Protein AF-A0A1X0XXP6-F1 (afdb_monomer)

Structure (mmCIF, N/CA/C/O backbone):
data_AF-A0A1X0XXP6-F1
#
_entry.id   AF-A0A1X0XXP6-F1
#
loop_
_atom_site.group_PDB
_atom_site.id
_atom_site.type_symbol
_atom_site.label_atom_id
_atom_site.label_alt_id
_atom_site.label_comp_id
_atom_site.label_asym_id
_atom_site.label_entity_id
_atom_site.label_seq_id
_atom_site.pdbx_PDB_ins_code
_atom_site.Cartn_x
_atom_site.Cartn_y
_atom_site.Cartn_z
_atom_site.occupancy
_atom_site.B_iso_or_equiv
_atom_site.auth_seq_id
_atom_site.auth_comp_id
_atom_site.auth_asym_id
_atom_site.auth_atom_id
_atom_site.pdbx_PDB_model_num
ATOM 1 N N . MET A 1 1 ? -53.564 49.465 38.708 1.00 36.94 1 MET A N 1
ATOM 2 C CA . MET A 1 1 ? -53.455 49.694 37.245 1.00 36.94 1 MET A CA 1
ATOM 3 C C . MET A 1 1 ? -52.428 48.730 36.669 1.00 36.94 1 MET A C 1
ATOM 5 O O . MET A 1 1 ? -51.493 48.429 37.389 1.00 36.94 1 MET A O 1
ATOM 9 N N . LYS A 1 2 ? -52.609 48.298 35.409 1.00 35.53 2 LYS A N 1
ATOM 10 C CA . LYS A 1 2 ? -51.653 47.560 34.549 1.00 35.53 2 LYS A CA 1
ATOM 11 C C . LYS A 1 2 ? -50.902 46.369 35.181 1.00 35.53 2 LYS A C 1
ATOM 13 O O . LYS A 1 2 ? -49.888 46.534 35.845 1.00 35.53 2 LYS A O 1
ATOM 18 N N . GLN A 1 3 ? -51.353 45.160 34.846 1.00 41.69 3 GLN A N 1
ATOM 19 C CA . GLN A 1 3 ? -50.491 43.972 34.840 1.00 41.69 3 GLN A CA 1
ATOM 20 C C . GLN A 1 3 ? -49.375 44.159 33.793 1.00 41.69 3 GLN A C 1
ATOM 22 O O . GLN A 1 3 ? -49.645 44.707 32.723 1.00 41.69 3 GLN A O 1
ATOM 27 N N . LEU A 1 4 ? -48.163 43.663 34.061 1.00 40.44 4 LEU A N 1
ATOM 28 C CA . LEU A 1 4 ? -47.159 43.377 33.029 1.00 40.44 4 LEU A CA 1
ATOM 29 C C . LEU A 1 4 ? -46.855 41.876 33.044 1.00 40.44 4 LEU A C 1
ATOM 31 O O . LEU A 1 4 ? -45.995 41.398 33.781 1.00 40.44 4 LEU A O 1
ATOM 35 N N . THR A 1 5 ? -47.599 41.130 32.234 1.00 46.41 5 THR A N 1
ATOM 36 C CA . THR A 1 5 ? -47.409 39.688 32.061 1.00 46.41 5 THR A CA 1
ATOM 37 C C . THR A 1 5 ? -46.324 39.458 31.012 1.00 46.41 5 THR A C 1
ATOM 39 O O . THR A 1 5 ? -46.619 39.309 29.827 1.00 46.41 5 THR A O 1
ATOM 42 N N . THR A 1 6 ? -45.056 39.478 31.427 1.00 47.62 6 THR A N 1
ATOM 43 C CA . THR A 1 6 ? -4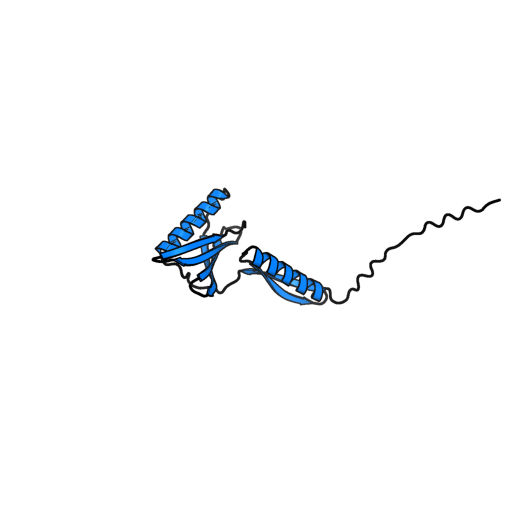3.919 39.220 30.530 1.00 47.62 6 THR A CA 1
ATOM 44 C C . THR A 1 6 ? -43.907 37.750 30.108 1.00 47.62 6 THR A C 1
ATOM 46 O O . THR A 1 6 ? -43.283 36.911 30.757 1.00 47.62 6 THR A O 1
ATOM 49 N N . LEU A 1 7 ? -44.603 37.428 29.013 1.00 41.03 7 LEU A N 1
ATOM 50 C CA . LEU A 1 7 ? -44.503 36.125 28.359 1.00 41.03 7 LEU A CA 1
ATOM 51 C C . LEU A 1 7 ? -43.105 35.986 27.741 1.00 41.03 7 LEU A C 1
ATOM 53 O O . LEU A 1 7 ? -42.860 36.400 26.608 1.00 41.03 7 LEU A O 1
ATOM 57 N N . LEU A 1 8 ? -42.177 35.398 28.495 1.00 43.06 8 LEU A N 1
ATOM 58 C CA . LEU A 1 8 ? -40.905 34.954 27.945 1.00 43.06 8 LEU A CA 1
ATOM 59 C C . LEU A 1 8 ? -41.183 33.724 27.073 1.00 43.06 8 LEU A C 1
ATOM 61 O O . LEU A 1 8 ? -41.303 32.608 27.575 1.00 43.06 8 LEU A O 1
ATOM 65 N N . ALA A 1 9 ? -41.345 33.948 25.768 1.00 41.56 9 ALA A N 1
ATOM 66 C CA . ALA A 1 9 ? -41.597 32.901 24.786 1.00 41.56 9 ALA A CA 1
ATOM 67 C C . ALA A 1 9 ? -40.353 32.010 24.631 1.00 41.56 9 ALA A C 1
ATOM 69 O O . ALA A 1 9 ? -39.521 32.215 23.747 1.00 41.56 9 ALA A O 1
ATOM 70 N N . LEU A 1 10 ? -40.217 31.030 25.525 1.00 39.03 10 LEU A N 1
ATOM 71 C CA . LEU A 1 10 ? -39.160 30.032 25.480 1.00 39.03 10 LEU A CA 1
ATOM 72 C C . LEU A 1 10 ? -39.408 29.105 24.286 1.00 39.03 10 LEU A C 1
ATOM 74 O O . LEU A 1 10 ? -40.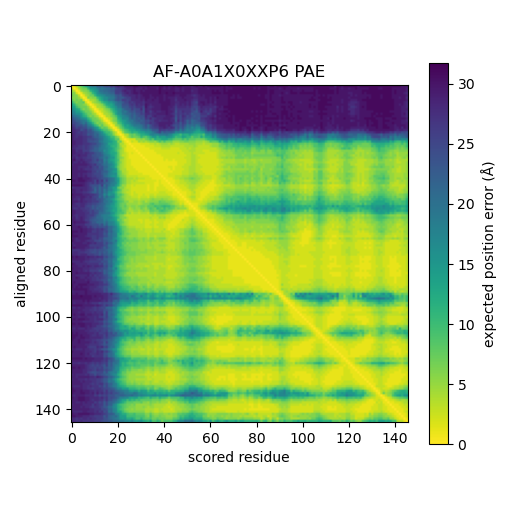100 28.094 24.399 1.00 39.03 10 LEU A O 1
ATOM 78 N N . VAL A 1 11 ? -38.843 29.460 23.131 1.00 41.19 11 VAL A N 1
ATOM 79 C CA . VAL A 1 11 ? -38.811 28.598 21.946 1.00 41.19 11 VAL A C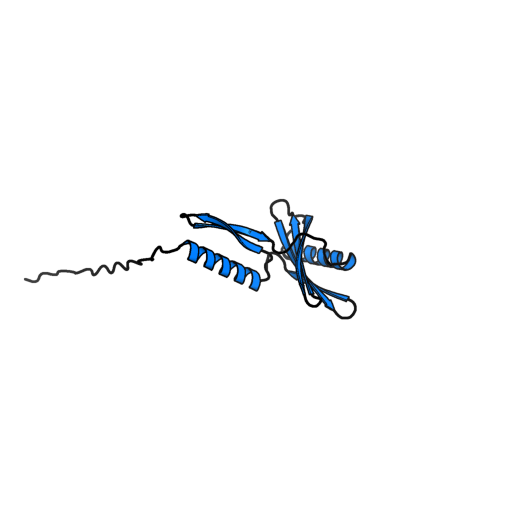A 1
ATOM 80 C C . VAL A 1 11 ? -37.849 27.443 22.224 1.00 41.19 11 VAL A C 1
ATOM 82 O O . VAL A 1 11 ? -36.685 27.450 21.826 1.00 41.19 11 VAL A O 1
ATOM 85 N N . THR A 1 12 ? -38.337 26.435 22.946 1.00 44.69 12 THR A N 1
ATOM 86 C CA . THR A 1 12 ? -37.714 25.115 23.005 1.00 44.69 12 THR A CA 1
ATOM 87 C C . THR A 1 12 ? -37.811 24.483 21.626 1.00 44.69 12 THR A C 1
ATOM 89 O O . THR A 1 12 ? -38.774 23.779 21.322 1.00 44.69 12 THR A O 1
ATOM 92 N N . THR A 1 13 ? -36.806 24.737 20.789 1.00 37.62 13 THR A N 1
ATOM 93 C CA . THR A 1 13 ? -36.592 24.019 19.532 1.00 37.62 13 THR A CA 1
ATOM 94 C C . THR A 1 13 ? -36.201 22.581 19.860 1.00 37.62 13 THR A C 1
ATOM 96 O O . THR A 1 13 ? -35.025 22.215 19.849 1.00 37.62 13 THR A O 1
ATOM 99 N N . THR A 1 14 ? -37.189 21.751 20.191 1.00 43.62 14 THR A N 1
ATOM 100 C CA . THR A 1 14 ? -37.027 20.304 20.268 1.00 43.62 14 THR A CA 1
ATOM 101 C C . THR A 1 14 ? -36.670 19.798 18.879 1.00 43.62 14 THR A C 1
ATOM 103 O O . THR A 1 14 ? -37.536 19.545 18.042 1.00 43.62 14 THR A O 1
ATOM 106 N N . LEU A 1 15 ? -35.368 19.616 18.639 1.00 38.22 15 LEU A N 1
ATOM 107 C CA . LEU A 1 15 ? -34.892 18.708 17.606 1.00 38.22 15 LEU A CA 1
ATOM 108 C C . LEU A 1 15 ? -35.392 17.308 17.975 1.00 38.22 15 LEU A C 1
ATOM 110 O O . LEU A 1 15 ? -34.721 16.544 18.667 1.00 38.22 15 LEU A O 1
ATOM 114 N N . LEU A 1 16 ? -36.592 16.981 17.494 1.00 42.66 16 LEU A N 1
ATOM 115 C CA . LEU A 1 16 ? -37.096 15.621 17.383 1.00 42.66 16 LEU A CA 1
ATOM 116 C C . LEU A 1 16 ? -36.268 14.909 16.310 1.00 42.66 16 LEU A C 1
ATOM 118 O O . LEU A 1 16 ? -36.711 14.664 15.188 1.00 42.66 16 LEU A O 1
ATOM 122 N N . LEU A 1 17 ? -35.019 14.612 16.675 1.00 41.84 17 LEU A N 1
ATOM 123 C CA . LEU A 1 17 ? -34.164 13.659 15.995 1.00 41.84 17 LEU A CA 1
ATOM 124 C C . LEU A 1 17 ? -34.890 12.317 16.042 1.00 41.84 17 LEU A C 1
ATOM 126 O O . LEU A 1 17 ? -34.832 11.602 17.041 1.00 41.84 17 LEU A O 1
ATOM 130 N N . ASN A 1 18 ? -35.616 12.010 14.968 1.00 42.06 18 ASN A N 1
ATOM 131 C CA . ASN A 1 18 ? -36.248 10.715 14.776 1.00 42.06 18 ASN A CA 1
ATOM 132 C C . ASN A 1 18 ? -35.164 9.639 14.883 1.00 42.06 18 ASN A C 1
ATOM 134 O O . ASN A 1 18 ? -34.381 9.453 13.954 1.00 42.06 18 ASN A O 1
ATOM 138 N N . ALA A 1 19 ? -35.126 8.926 16.011 1.00 44.34 19 ALA A N 1
ATOM 139 C CA . ALA A 1 19 ? -34.121 7.910 16.328 1.00 44.34 19 ALA A CA 1
ATOM 140 C C . ALA A 1 19 ? -34.304 6.603 15.521 1.00 44.34 19 ALA A C 1
ATOM 142 O O . ALA A 1 19 ? -33.952 5.514 15.970 1.00 44.34 19 ALA A O 1
ATOM 143 N N . CYS A 1 20 ? -34.869 6.701 14.317 1.00 47.22 20 CYS A N 1
ATOM 144 C CA . CYS A 1 20 ? -35.028 5.593 13.392 1.00 47.22 20 CYS A CA 1
ATOM 145 C C . CYS A 1 20 ? -33.709 5.352 12.647 1.00 47.22 20 CYS A C 1
ATOM 147 O O . CYS A 1 20 ? -33.272 6.177 11.849 1.00 47.22 20 CYS A O 1
ATOM 149 N N . ALA A 1 21 ? -33.110 4.187 12.897 1.00 53.47 21 ALA A N 1
ATOM 150 C CA . ALA A 1 21 ? -31.904 3.677 12.243 1.00 53.47 21 ALA A CA 1
ATOM 151 C C . ALA A 1 21 ? -30.619 4.535 12.399 1.00 53.47 21 ALA A C 1
ATOM 153 O O . ALA A 1 21 ? -30.040 4.959 11.393 1.00 53.47 21 ALA A O 1
ATOM 154 N N . PRO A 1 22 ? -30.053 4.670 13.621 1.00 57.66 22 PRO A N 1
ATOM 155 C CA . PRO A 1 22 ? -28.651 5.093 13.788 1.00 57.66 22 PRO A CA 1
ATOM 156 C C . PRO A 1 22 ? -27.683 4.254 12.928 1.00 57.66 22 PRO A C 1
ATOM 158 O O . PRO A 1 22 ? -26.700 4.771 12.394 1.00 57.66 22 PRO A O 1
ATOM 161 N N . ASN A 1 23 ? -28.013 2.982 12.694 1.00 59.91 23 ASN A N 1
ATOM 162 C CA . ASN A 1 23 ? -27.246 2.074 11.846 1.00 59.91 23 ASN A CA 1
ATOM 163 C C . ASN A 1 23 ? -27.260 2.494 10.364 1.00 59.91 23 ASN A C 1
ATOM 165 O O . ASN A 1 23 ? -26.259 2.312 9.672 1.00 59.91 23 ASN A O 1
ATOM 169 N N . ALA A 1 24 ? -28.336 3.113 9.858 1.00 63.81 24 ALA A N 1
ATOM 170 C CA . ALA A 1 24 ? -28.355 3.659 8.497 1.00 63.81 24 ALA A CA 1
ATOM 171 C C . ALA A 1 24 ? -27.378 4.840 8.369 1.00 63.81 24 ALA A C 1
ATOM 173 O O . ALA A 1 24 ? -26.595 4.895 7.417 1.00 63.81 24 ALA A O 1
ATOM 174 N N . THR A 1 25 ? -27.353 5.722 9.373 1.00 79.50 25 THR A N 1
ATOM 175 C CA . THR A 1 25 ? -26.394 6.832 9.482 1.00 79.50 25 THR A CA 1
ATOM 176 C C . THR A 1 25 ? -24.952 6.325 9.552 1.00 79.50 25 THR A C 1
ATOM 178 O O . THR A 1 25 ? -24.100 6.821 8.818 1.00 79.50 25 THR A O 1
ATOM 181 N N . ALA A 1 26 ? -24.672 5.288 10.347 1.00 78.81 26 ALA A N 1
ATOM 182 C CA . ALA A 1 26 ? -23.341 4.684 10.436 1.00 78.81 26 ALA A CA 1
ATOM 183 C C . ALA A 1 26 ? -22.889 4.041 9.108 1.00 78.81 26 ALA A C 1
ATOM 185 O O . ALA A 1 26 ? -21.776 4.291 8.641 1.00 78.81 26 ALA A O 1
ATOM 186 N N . ASN A 1 27 ? -23.765 3.283 8.435 1.00 82.38 27 ASN A N 1
ATOM 187 C CA . ASN A 1 27 ? -23.474 2.698 7.119 1.00 82.38 27 ASN A CA 1
ATOM 188 C C . ASN A 1 27 ? -23.353 3.770 6.003 1.00 82.38 27 ASN A C 1
ATOM 190 O O . ASN A 1 27 ? -22.726 3.517 4.971 1.00 82.38 27 ASN A O 1
ATOM 194 N N . LEU A 1 28 ? -23.924 4.971 6.166 1.00 85.81 28 LEU A N 1
ATOM 195 C CA . LEU A 1 28 ? -23.692 6.121 5.278 1.00 85.81 28 LEU A CA 1
ATOM 196 C C . LEU A 1 28 ? -22.353 6.815 5.582 1.00 85.81 28 LEU A C 1
ATOM 198 O O . LEU A 1 28 ? -21.577 7.068 4.663 1.00 85.81 28 LEU A O 1
ATOM 202 N N . ALA A 1 29 ? -22.047 7.059 6.858 1.00 86.81 29 ALA A N 1
ATOM 203 C CA . ALA A 1 29 ? -20.782 7.645 7.299 1.00 86.81 29 ALA A CA 1
ATOM 204 C C . ALA A 1 29 ? -19.576 6.792 6.870 1.00 86.81 29 ALA A C 1
ATOM 206 O O . ALA A 1 29 ? -18.618 7.326 6.318 1.00 86.81 29 ALA A O 1
ATOM 207 N N . MET A 1 30 ? -19.661 5.465 7.020 1.00 90.31 30 MET A N 1
ATOM 208 C CA . MET A 1 30 ? -18.635 4.518 6.566 1.00 90.31 30 MET A CA 1
ATOM 209 C C . MET A 1 30 ? -18.403 4.593 5.047 1.00 90.31 30 MET A C 1
ATOM 211 O O . MET A 1 30 ? -17.258 4.616 4.599 1.00 90.31 30 MET A O 1
ATOM 215 N N . ARG A 1 31 ? -19.471 4.695 4.241 1.00 90.50 31 ARG A N 1
ATOM 216 C CA . ARG A 1 31 ? -19.361 4.859 2.779 1.00 90.50 31 ARG A CA 1
ATOM 217 C C . ARG A 1 31 ? -18.745 6.205 2.392 1.00 90.50 31 ARG A C 1
ATOM 219 O O . ARG A 1 31 ? -17.884 6.236 1.519 1.00 90.50 31 ARG A O 1
ATOM 226 N N . ASN A 1 32 ? -19.118 7.290 3.070 1.00 91.69 32 ASN A N 1
ATOM 227 C CA . ASN A 1 32 ? -18.525 8.609 2.842 1.00 91.69 32 ASN A CA 1
ATOM 228 C C . ASN A 1 32 ? -17.039 8.650 3.231 1.00 91.69 32 ASN A C 1
ATOM 230 O O . ASN A 1 32 ? -16.234 9.163 2.460 1.00 91.69 32 ASN A O 1
ATOM 234 N N . ALA A 1 33 ? -16.661 8.058 4.368 1.00 89.75 33 ALA A N 1
ATOM 235 C CA . ALA A 1 33 ? -15.266 7.932 4.787 1.00 89.75 33 ALA A CA 1
ATOM 236 C C . ALA A 1 33 ? -14.444 7.099 3.788 1.00 89.75 33 ALA A C 1
ATOM 238 O O . ALA A 1 33 ? -13.358 7.515 3.396 1.00 89.75 33 ALA A O 1
ATOM 239 N N . ASN A 1 34 ? -14.985 5.971 3.312 1.00 91.69 34 ASN A N 1
ATOM 240 C CA . ASN A 1 34 ? -14.329 5.133 2.304 1.00 91.69 34 ASN A CA 1
ATOM 241 C C . ASN A 1 34 ? -14.187 5.828 0.947 1.00 91.69 34 ASN A C 1
ATOM 243 O O . ASN A 1 34 ? -13.172 5.625 0.286 1.00 91.69 34 ASN A O 1
ATOM 247 N N . ARG A 1 35 ? -15.159 6.660 0.545 1.00 92.56 35 ARG A N 1
ATOM 248 C CA . ARG A 1 35 ? -15.040 7.498 -0.654 1.00 92.56 35 ARG A CA 1
ATOM 249 C C . ARG A 1 35 ? -13.937 8.541 -0.482 1.00 92.56 35 ARG A C 1
ATOM 251 O O . ARG A 1 35 ? -13.035 8.573 -1.299 1.00 92.56 35 ARG A O 1
ATOM 258 N N . ILE A 1 36 ? -13.949 9.319 0.602 1.00 89.94 36 ILE A N 1
ATOM 259 C CA . ILE A 1 36 ? -12.918 10.341 0.869 1.00 89.94 36 ILE A CA 1
ATOM 260 C C . ILE A 1 36 ? -11.517 9.707 0.926 1.00 89.94 36 ILE A C 1
ATOM 262 O O . ILE A 1 36 ? -10.577 10.240 0.345 1.00 89.94 36 ILE A O 1
ATOM 266 N N . ALA A 1 37 ? -11.383 8.536 1.555 1.00 86.88 37 ALA A N 1
ATOM 267 C CA . ALA A 1 37 ? -10.132 7.781 1.578 1.00 86.88 37 ALA A CA 1
ATOM 268 C C . ALA A 1 37 ? -9.709 7.264 0.189 1.00 86.88 37 ALA A C 1
ATOM 270 O O . ALA A 1 37 ? -8.516 7.172 -0.076 1.00 86.88 37 ALA A O 1
ATOM 271 N N . ALA A 1 38 ? -10.650 6.930 -0.700 1.00 85.25 38 ALA A N 1
ATOM 272 C CA . ALA A 1 38 ? -10.349 6.554 -2.081 1.00 85.25 38 ALA A CA 1
ATOM 273 C C . ALA A 1 38 ? -9.965 7.766 -2.948 1.00 85.25 38 ALA A C 1
ATOM 275 O O . ALA A 1 38 ? -8.989 7.683 -3.688 1.00 85.25 38 ALA A O 1
ATOM 276 N N . ASP A 1 39 ? -10.672 8.890 -2.805 1.00 84.44 39 ASP A N 1
ATOM 277 C CA . ASP A 1 39 ? -10.411 10.140 -3.529 1.00 84.44 39 ASP A CA 1
ATOM 278 C C . ASP A 1 39 ? -9.030 10.724 -3.167 1.00 84.44 39 ASP A C 1
ATOM 280 O O . ASP A 1 39 ? -8.336 11.259 -4.027 1.00 84.44 39 ASP A O 1
ATOM 284 N N . ALA A 1 40 ? -8.598 10.557 -1.910 1.00 82.06 40 ALA A N 1
ATOM 285 C CA . ALA A 1 40 ? -7.248 10.883 -1.439 1.00 82.06 40 ALA A CA 1
ATOM 286 C C . ALA A 1 40 ? -6.179 9.823 -1.802 1.00 82.06 40 ALA A C 1
ATOM 288 O O . ALA A 1 40 ? -5.013 9.976 -1.457 1.00 82.06 40 ALA A O 1
ATOM 289 N N . GLY A 1 41 ? -6.547 8.717 -2.461 1.00 77.94 41 GLY A N 1
ATOM 290 C CA . GLY A 1 41 ? -5.618 7.634 -2.811 1.00 77.94 41 GLY A CA 1
ATOM 291 C C . GLY A 1 41 ? -5.129 6.782 -1.629 1.00 77.94 41 GLY A C 1
ATOM 292 O O . GLY A 1 41 ? -4.212 5.980 -1.793 1.00 77.94 41 GLY A O 1
ATOM 293 N N . SER A 1 42 ? -5.734 6.916 -0.447 1.00 84.00 42 SER A N 1
ATOM 294 C CA . SER A 1 42 ? -5.318 6.225 0.775 1.00 84.00 42 SER A CA 1
ATOM 295 C C . SER A 1 42 ? -5.494 4.697 0.668 1.00 84.00 42 SER A C 1
ATOM 297 O O . SER A 1 42 ? -6.536 4.238 0.181 1.00 84.00 42 SER A O 1
ATOM 299 N N . PRO A 1 43 ? -4.557 3.882 1.199 1.00 86.19 43 PRO A N 1
ATOM 300 C CA . PRO A 1 43 ? -4.681 2.419 1.242 1.00 86.19 43 PRO A CA 1
ATOM 301 C C . PRO A 1 43 ? -5.756 1.903 2.212 1.00 86.19 43 PRO A C 1
ATOM 303 O O . PRO A 1 43 ? -6.069 0.713 2.208 1.00 86.19 43 PRO A O 1
ATOM 306 N N . PHE A 1 44 ? -6.300 2.753 3.086 1.00 89.56 44 PHE A N 1
ATOM 307 C CA . PHE A 1 44 ? -7.121 2.296 4.206 1.00 89.56 44 PHE A CA 1
ATOM 308 C C . PHE A 1 44 ? -8.625 2.398 3.939 1.00 89.56 44 PHE A C 1
ATOM 310 O O . PHE A 1 44 ? -9.112 3.413 3.437 1.00 89.56 44 PHE A O 1
ATOM 317 N N . ARG A 1 45 ? -9.388 1.375 4.329 1.00 90.56 45 ARG A N 1
ATOM 318 C CA . ARG A 1 45 ? -10.862 1.393 4.326 1.00 90.56 45 ARG A CA 1
ATOM 319 C C . ARG A 1 45 ? -11.406 1.055 5.707 1.00 90.56 45 ARG A C 1
ATOM 321 O O . ARG A 1 45 ? -10.713 0.495 6.549 1.00 90.56 45 ARG A O 1
ATOM 328 N N . MET A 1 46 ? -12.649 1.445 5.931 1.00 92.69 46 MET A N 1
ATOM 329 C CA . MET A 1 46 ? -13.452 1.125 7.099 1.00 92.69 46 MET A CA 1
ATOM 330 C C . MET A 1 46 ? -14.409 -0.002 6.706 1.00 92.69 46 MET A C 1
ATOM 332 O O . MET A 1 46 ? -15.256 0.178 5.826 1.00 92.69 46 MET A O 1
ATOM 336 N N . GLU A 1 47 ? -14.266 -1.156 7.344 1.00 91.25 47 GLU A N 1
ATOM 337 C CA . GLU A 1 47 ? -15.112 -2.336 7.161 1.00 91.25 47 GLU A CA 1
ATOM 338 C C . GLU A 1 47 ? -16.000 -2.553 8.386 1.00 91.25 47 GLU A C 1
ATOM 340 O O . GLU A 1 47 ? -15.564 -2.361 9.523 1.00 91.25 47 GLU A O 1
ATOM 345 N N . LYS A 1 48 ? -17.241 -2.995 8.168 1.00 90.50 48 LYS A N 1
ATOM 346 C CA . LYS A 1 48 ? -18.155 -3.372 9.250 1.00 90.50 48 LYS A CA 1
ATOM 347 C C . LYS A 1 48 ? -17.804 -4.765 9.772 1.00 90.50 48 LYS A C 1
ATOM 349 O O . LYS A 1 48 ? -17.895 -5.734 9.028 1.00 90.50 48 LYS A O 1
ATOM 354 N N . VAL A 1 49 ? -17.465 -4.857 11.057 1.00 91.50 49 VAL A N 1
ATOM 355 C CA . VAL A 1 49 ? -17.173 -6.124 11.749 1.00 91.50 49 VAL A CA 1
ATOM 356 C C . VAL A 1 49 ? -18.410 -6.665 12.464 1.00 91.50 49 VAL A C 1
ATOM 358 O O . VAL A 1 49 ? -18.637 -7.870 12.461 1.00 91.50 49 VAL A O 1
ATOM 361 N N . ALA A 1 50 ? -19.215 -5.787 13.067 1.00 88.00 50 ALA A N 1
ATOM 362 C CA . ALA A 1 50 ? -20.453 -6.161 13.747 1.00 88.00 50 ALA A CA 1
ATOM 363 C C . ALA A 1 50 ? -21.477 -5.016 13.727 1.00 88.00 50 ALA A C 1
ATOM 365 O O . ALA A 1 50 ? -21.134 -3.855 13.501 1.00 88.00 50 ALA A O 1
ATOM 366 N N . GLU A 1 51 ? -22.735 -5.353 13.989 1.00 88.25 51 GLU A N 1
ATOM 367 C CA . GLU A 1 51 ? -23.849 -4.418 14.142 1.00 88.25 51 GLU A CA 1
ATOM 368 C C . GLU A 1 51 ? -24.781 -4.941 15.241 1.00 88.25 51 GLU A C 1
ATOM 370 O O . GLU A 1 51 ? -25.044 -6.142 15.298 1.00 88.25 51 GLU A O 1
ATOM 375 N N . ASN A 1 52 ? -25.242 -4.060 16.126 1.00 84.06 52 ASN A N 1
ATOM 376 C CA . ASN A 1 52 ? -26.209 -4.358 17.182 1.00 84.06 52 ASN A CA 1
ATOM 377 C C . ASN A 1 52 ? -27.076 -3.114 17.473 1.00 84.06 52 ASN A C 1
ATOM 379 O O . ASN A 1 52 ? -26.947 -2.085 16.807 1.00 84.06 52 ASN A O 1
ATOM 383 N N . ASP A 1 53 ? -27.936 -3.184 18.491 1.00 79.06 53 ASP A N 1
ATOM 384 C CA . ASP A 1 53 ? -28.827 -2.076 18.882 1.00 79.06 53 ASP A CA 1
ATOM 385 C C . ASP A 1 53 ? -28.082 -0.839 19.430 1.00 79.06 53 ASP A C 1
ATOM 387 O O . ASP A 1 53 ? -28.667 0.231 19.584 1.00 79.06 53 ASP A O 1
ATOM 391 N N . GLN A 1 54 ? -26.784 -0.974 19.725 1.00 77.81 54 GLN A N 1
ATOM 392 C CA . GLN A 1 54 ? -25.906 0.100 20.202 1.00 77.81 54 GLN A CA 1
ATOM 393 C C . GLN A 1 54 ? -25.142 0.777 19.047 1.00 77.81 54 GLN A C 1
ATOM 395 O O . GLN A 1 54 ? -24.522 1.821 19.258 1.00 77.81 54 GLN A O 1
ATOM 400 N N . GLY A 1 55 ? -25.185 0.213 17.833 1.00 81.62 55 GLY A N 1
ATOM 401 C CA . GLY A 1 55 ? -24.605 0.788 16.622 1.00 81.62 55 GLY A CA 1
ATOM 402 C C . GLY A 1 55 ? -23.784 -0.199 15.787 1.00 81.62 55 GLY A C 1
ATOM 403 O O . GLY A 1 55 ? -24.046 -1.400 15.736 1.00 81.62 55 GLY A O 1
ATOM 404 N N . VAL A 1 56 ? -22.776 0.333 15.091 1.00 85.94 56 VAL A N 1
ATOM 405 C CA . VAL A 1 56 ? -21.935 -0.408 14.139 1.00 85.94 56 VAL A CA 1
ATOM 406 C C . VAL A 1 56 ? -20.481 -0.403 14.605 1.00 85.94 56 VAL A C 1
ATOM 408 O O . VAL A 1 56 ? -19.881 0.659 14.762 1.00 85.94 56 VAL A O 1
ATOM 411 N N . ILE A 1 57 ? -19.889 -1.589 14.760 1.00 88.31 57 ILE A N 1
ATOM 412 C CA . ILE A 1 57 ? -18.457 -1.752 15.035 1.00 88.31 57 ILE A CA 1
ATOM 413 C C . ILE A 1 57 ? -17.714 -1.821 13.702 1.00 88.31 57 ILE A C 1
ATOM 415 O O . ILE A 1 57 ? -17.927 -2.739 12.905 1.00 88.31 57 ILE A O 1
ATOM 419 N N . VAL A 1 58 ? -16.815 -0.862 13.477 1.00 89.75 58 VAL A N 1
ATOM 420 C CA . VAL A 1 58 ? -15.968 -0.779 12.279 1.00 89.75 58 VAL A CA 1
ATOM 421 C C . VAL A 1 58 ? -14.500 -1.075 12.592 1.00 89.75 58 VAL A C 1
ATOM 423 O O . VAL A 1 58 ? -14.005 -0.760 13.673 1.00 89.75 58 VAL A O 1
ATOM 426 N N . ARG A 1 59 ? -13.786 -1.650 11.623 1.00 91.12 59 ARG A N 1
ATOM 427 C CA . ARG A 1 59 ? -12.333 -1.870 11.638 1.00 91.12 59 ARG A CA 1
ATOM 428 C C . ARG A 1 59 ? -11.698 -1.128 10.468 1.00 91.12 59 ARG A C 1
ATOM 430 O O . ARG A 1 59 ? -12.250 -1.124 9.373 1.00 91.12 59 ARG A O 1
ATOM 437 N N . ARG A 1 60 ? -10.518 -0.549 10.694 1.00 88.81 60 ARG A N 1
ATOM 438 C CA . ARG A 1 60 ? -9.663 -0.018 9.626 1.00 88.81 60 ARG A CA 1
ATOM 439 C C . ARG A 1 60 ? -8.832 -1.159 9.031 1.00 88.81 60 ARG A C 1
ATOM 441 O O . ARG A 1 60 ? -8.114 -1.827 9.771 1.00 88.81 60 ARG A O 1
ATOM 448 N N . THR A 1 61 ? -8.935 -1.383 7.729 1.00 90.38 61 THR A N 1
ATOM 449 C CA . THR A 1 61 ? -8.232 -2.433 6.973 1.00 90.38 61 THR A CA 1
ATOM 450 C C . THR A 1 61 ? -7.385 -1.826 5.858 1.00 90.38 61 THR A C 1
ATOM 452 O O . THR A 1 61 ? -7.581 -0.667 5.486 1.00 90.38 61 THR A O 1
ATOM 455 N N . ILE A 1 62 ? -6.416 -2.594 5.348 1.00 89.94 62 ILE A N 1
ATOM 456 C CA . ILE A 1 62 ? -5.599 -2.237 4.179 1.00 89.94 62 ILE A CA 1
ATOM 457 C C . ILE A 1 62 ? -6.185 -2.963 2.965 1.00 89.94 62 ILE A C 1
ATOM 459 O O . ILE A 1 62 ? -6.392 -4.177 3.018 1.00 89.94 62 ILE A O 1
ATOM 463 N N . ILE A 1 63 ? -6.448 -2.224 1.887 1.00 89.56 63 ILE A N 1
ATOM 464 C CA . ILE A 1 63 ? -6.988 -2.775 0.637 1.00 89.56 63 ILE A CA 1
ATOM 465 C C . ILE A 1 63 ? -6.005 -3.710 -0.074 1.00 89.56 63 ILE A C 1
ATOM 467 O O . ILE A 1 63 ? -4.791 -3.627 0.105 1.00 89.56 63 ILE A O 1
ATOM 471 N N . GLY A 1 64 ? -6.557 -4.562 -0.936 1.00 91.25 64 GLY A N 1
ATOM 472 C CA . GLY A 1 64 ? -5.792 -5.484 -1.764 1.00 91.25 64 GLY A CA 1
ATOM 473 C C . GLY A 1 64 ? -5.461 -6.814 -1.087 1.00 91.25 64 GLY A C 1
ATOM 474 O O . GLY A 1 64 ? -5.542 -6.976 0.135 1.00 91.25 64 GLY A O 1
ATOM 475 N N . THR A 1 65 ? -5.085 -7.778 -1.920 1.00 93.50 65 THR A N 1
ATOM 476 C CA . THR A 1 65 ? -4.796 -9.162 -1.528 1.00 93.50 65 THR A CA 1
ATOM 477 C C . THR A 1 65 ? -3.294 -9.332 -1.288 1.00 93.50 65 THR A C 1
ATOM 479 O O . THR A 1 65 ? -2.519 -8.919 -2.153 1.00 93.50 65 THR A O 1
ATOM 482 N N . PRO A 1 66 ? -2.848 -9.936 -0.169 1.00 95.25 66 PRO A N 1
ATOM 483 C CA . PRO A 1 66 ? -1.437 -10.256 0.041 1.00 95.25 66 PRO A CA 1
ATOM 484 C C . PRO A 1 66 ? -0.863 -11.114 -1.095 1.00 95.25 66 PRO A C 1
ATOM 486 O O . PRO A 1 66 ? -1.484 -12.097 -1.502 1.00 95.25 66 PRO A O 1
ATOM 489 N N . GLY A 1 67 ? 0.316 -10.755 -1.602 1.00 93.75 67 GLY A N 1
ATOM 490 C CA . GLY A 1 67 ? 0.931 -11.424 -2.751 1.00 93.75 67 GLY A CA 1
ATOM 491 C C . GLY A 1 67 ? 2.361 -10.949 -3.034 1.00 93.75 67 GLY A C 1
ATOM 492 O O . GLY A 1 67 ? 2.909 -10.162 -2.261 1.00 93.75 67 GLY A O 1
ATOM 493 N N . PRO A 1 68 ? 2.991 -11.424 -4.123 1.00 94.38 68 PRO A N 1
ATOM 494 C CA . PRO A 1 68 ? 4.246 -10.860 -4.611 1.00 94.38 68 PRO A CA 1
ATOM 495 C C . PRO A 1 68 ? 4.020 -9.459 -5.199 1.00 94.38 68 PRO A C 1
ATOM 497 O O . PRO A 1 68 ? 2.927 -9.159 -5.686 1.00 94.38 68 PRO A O 1
ATOM 500 N N . THR A 1 69 ? 5.063 -8.627 -5.203 1.00 95.38 69 THR A N 1
ATOM 501 C CA . THR A 1 69 ? 5.075 -7.404 -6.019 1.00 95.38 69 THR A CA 1
ATOM 502 C C . THR A 1 69 ? 5.230 -7.747 -7.506 1.00 95.38 69 THR A C 1
ATOM 504 O O . THR A 1 69 ? 5.851 -8.751 -7.858 1.00 95.38 69 THR A O 1
ATOM 507 N N . ALA A 1 70 ? 4.653 -6.918 -8.372 1.00 93.19 70 ALA A N 1
ATOM 508 C CA . ALA A 1 70 ? 4.839 -6.923 -9.818 1.00 93.19 70 ALA A CA 1
ATOM 509 C C . ALA A 1 70 ? 6.106 -6.163 -10.265 1.00 93.19 70 ALA A C 1
ATOM 511 O O . ALA A 1 70 ? 6.440 -6.197 -11.448 1.00 93.19 70 ALA A O 1
ATOM 512 N N . ALA A 1 71 ? 6.809 -5.488 -9.348 1.00 94.12 71 ALA A N 1
ATOM 513 C CA . ALA A 1 71 ? 8.107 -4.885 -9.629 1.00 94.12 71 ALA A CA 1
ATOM 514 C C . ALA A 1 71 ? 9.202 -5.957 -9.772 1.00 94.12 71 ALA A C 1
ATOM 516 O O . ALA A 1 71 ? 9.301 -6.866 -8.945 1.00 94.12 71 ALA A O 1
ATOM 517 N N . ASP A 1 72 ? 10.065 -5.821 -10.782 1.00 94.12 72 ASP A N 1
ATOM 518 C CA . ASP A 1 72 ? 11.328 -6.565 -10.840 1.00 94.12 72 ASP A CA 1
ATOM 519 C C . ASP A 1 72 ? 12.332 -6.071 -9.775 1.00 94.12 72 ASP A C 1
ATOM 521 O O . ASP A 1 72 ? 12.087 -5.097 -9.065 1.00 94.12 72 ASP A O 1
ATOM 525 N N . GLU A 1 73 ? 13.480 -6.744 -9.643 1.00 94.50 73 GLU A N 1
ATOM 526 C CA . GLU A 1 73 ? 14.489 -6.424 -8.621 1.00 94.50 73 GLU A CA 1
ATOM 527 C C . GLU A 1 73 ? 15.051 -4.991 -8.732 1.00 94.50 73 GLU A C 1
ATOM 529 O O . GLU A 1 73 ? 15.363 -4.370 -7.711 1.00 94.50 73 GLU A O 1
ATOM 534 N N . VAL A 1 74 ? 15.158 -4.440 -9.946 1.00 94.56 74 VAL A N 1
ATOM 535 C CA . VAL A 1 74 ? 15.665 -3.080 -10.183 1.00 94.56 74 VAL A CA 1
ATOM 536 C C . VAL A 1 74 ? 14.593 -2.065 -9.803 1.00 94.56 74 VAL A C 1
ATOM 538 O O . VAL A 1 74 ? 14.841 -1.190 -8.971 1.00 94.56 74 VAL A O 1
ATOM 541 N N . LEU A 1 75 ? 13.376 -2.232 -10.323 1.00 95.06 75 LEU A N 1
ATOM 542 C CA . LEU A 1 75 ? 12.253 -1.348 -10.017 1.00 95.06 75 LEU A CA 1
ATOM 543 C C . LEU A 1 75 ? 11.904 -1.372 -8.520 1.00 95.06 75 LEU A C 1
ATOM 545 O O . LEU A 1 75 ? 11.695 -0.322 -7.912 1.00 95.06 75 LEU A O 1
ATOM 549 N N . ALA A 1 76 ? 11.915 -2.547 -7.885 1.00 96.00 76 ALA A N 1
ATOM 550 C CA . ALA A 1 76 ? 11.645 -2.698 -6.456 1.00 96.00 76 ALA A CA 1
ATOM 551 C C . ALA A 1 76 ? 12.692 -1.986 -5.583 1.00 96.00 76 ALA A C 1
ATOM 553 O O . ALA A 1 76 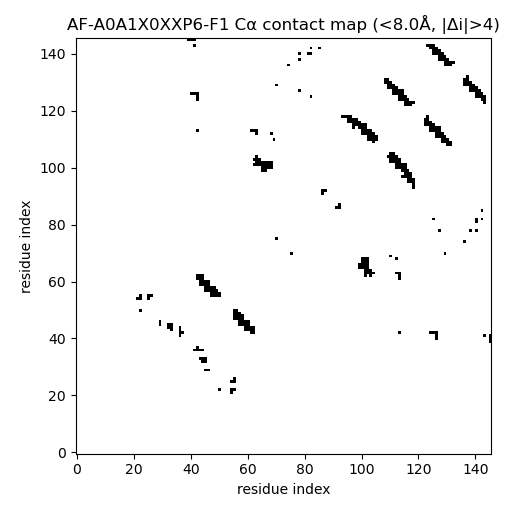? 12.357 -1.392 -4.551 1.00 96.00 76 ALA A O 1
ATOM 554 N N . LYS A 1 77 ? 13.961 -2.004 -6.005 1.00 95.81 77 LYS A N 1
ATOM 555 C CA . LYS A 1 77 ? 15.056 -1.275 -5.358 1.00 95.81 77 LYS A CA 1
ATOM 556 C C . LYS A 1 77 ? 14.887 0.239 -5.497 1.00 95.81 77 LYS A C 1
ATOM 558 O O . LYS A 1 77 ? 15.071 0.948 -4.506 1.00 95.81 77 LYS A O 1
ATOM 563 N N . ASP A 1 78 ? 14.485 0.735 -6.663 1.00 96.31 78 ASP A N 1
ATOM 564 C CA . ASP A 1 78 ? 14.274 2.169 -6.889 1.00 96.31 78 ASP A CA 1
ATOM 565 C C . ASP A 1 78 ? 13.021 2.696 -6.162 1.00 96.31 78 ASP A C 1
ATOM 567 O O . ASP A 1 78 ? 13.060 3.775 -5.559 1.00 96.31 78 ASP A O 1
ATOM 571 N N . ILE A 1 79 ? 11.953 1.892 -6.075 1.00 97.00 79 ILE A N 1
ATOM 572 C CA . ILE A 1 79 ? 10.799 2.143 -5.194 1.00 97.00 79 ILE A CA 1
ATOM 573 C C . ILE A 1 79 ? 11.251 2.237 -3.728 1.00 97.00 79 ILE A C 1
ATOM 575 O O . ILE A 1 79 ? 10.909 3.200 -3.037 1.00 97.00 79 ILE A O 1
ATOM 579 N N . ALA A 1 80 ? 12.061 1.287 -3.247 1.00 95.19 80 ALA A N 1
ATOM 580 C CA . ALA A 1 80 ? 12.577 1.297 -1.876 1.00 95.19 80 ALA A CA 1
ATOM 581 C C . ALA A 1 80 ? 13.485 2.512 -1.589 1.00 95.19 80 ALA A C 1
ATOM 583 O O . ALA A 1 80 ? 13.427 3.084 -0.496 1.00 95.19 80 ALA A O 1
ATOM 584 N N . ILE A 1 81 ? 14.278 2.957 -2.571 1.00 95.00 81 ILE A N 1
ATOM 585 C CA . ILE A 1 81 ? 15.057 4.201 -2.492 1.00 95.00 81 ILE A CA 1
ATOM 586 C C . ILE A 1 81 ? 14.121 5.414 -2.388 1.00 95.00 81 ILE A C 1
ATOM 588 O O . ILE A 1 81 ? 14.313 6.237 -1.491 1.00 95.00 81 ILE A O 1
ATOM 592 N N . ARG A 1 82 ? 13.072 5.516 -3.219 1.00 95.56 82 ARG A N 1
ATOM 593 C CA . ARG A 1 82 ? 12.108 6.631 -3.146 1.00 95.56 82 ARG A CA 1
ATOM 594 C C . ARG A 1 82 ? 11.367 6.666 -1.807 1.00 95.56 82 ARG A C 1
ATOM 596 O O . ARG A 1 82 ? 11.256 7.741 -1.220 1.00 95.56 82 ARG A O 1
ATOM 603 N N . ILE A 1 83 ? 10.923 5.517 -1.295 1.00 94.50 83 ILE A N 1
ATOM 604 C CA . ILE A 1 83 ? 10.287 5.386 0.029 1.00 94.50 83 ILE A CA 1
ATOM 605 C C . ILE A 1 83 ? 11.223 5.890 1.138 1.00 94.50 83 ILE A C 1
ATOM 607 O O . ILE A 1 83 ? 10.809 6.677 1.992 1.00 94.50 83 ILE A O 1
ATOM 611 N N . LYS A 1 84 ? 12.504 5.504 1.093 1.00 92.38 84 LYS A N 1
ATOM 612 C CA . LYS A 1 84 ? 13.523 5.955 2.050 1.00 92.38 84 LYS A CA 1
ATOM 613 C C . LYS A 1 84 ? 13.749 7.469 1.992 1.00 92.38 84 LYS A C 1
ATOM 615 O O . LYS A 1 84 ? 13.838 8.096 3.047 1.00 92.38 84 LYS A O 1
ATOM 620 N N . SER A 1 85 ? 13.790 8.064 0.798 1.00 92.38 85 SER A N 1
ATOM 621 C CA . SER A 1 85 ? 13.838 9.525 0.650 1.00 92.38 85 SER A CA 1
ATOM 622 C C . SER A 1 85 ? 12.598 10.196 1.249 1.00 92.38 85 SER A C 1
ATOM 624 O O . SER A 1 85 ? 12.734 11.207 1.927 1.00 92.38 85 SER A O 1
ATOM 626 N N . MET A 1 86 ? 11.405 9.609 1.099 1.00 92.25 86 MET A N 1
ATOM 627 C CA . MET A 1 86 ? 10.164 10.163 1.660 1.00 92.25 86 MET A CA 1
ATOM 628 C C . MET A 1 86 ? 10.116 10.137 3.199 1.00 92.25 86 MET A C 1
ATOM 630 O O . MET A 1 86 ? 9.642 11.104 3.788 1.00 92.25 86 MET A O 1
ATOM 634 N N . GLU A 1 87 ? 10.622 9.100 3.883 1.00 90.56 87 GLU A N 1
ATOM 635 C CA . GLU A 1 87 ? 10.801 9.156 5.353 1.00 90.56 87 GLU A CA 1
ATOM 636 C C . GLU A 1 87 ? 11.798 10.269 5.744 1.00 90.56 87 GLU A C 1
ATOM 638 O O . GLU A 1 87 ? 11.517 11.063 6.644 1.00 90.56 87 GLU A O 1
ATOM 643 N N . GLN A 1 88 ? 12.925 10.399 5.029 1.00 89.25 88 GLN A N 1
ATOM 644 C CA . GLN A 1 88 ? 13.948 11.423 5.300 1.00 89.25 88 GLN A CA 1
ATOM 645 C C . GLN A 1 88 ? 13.433 12.862 5.082 1.00 89.25 88 GLN A C 1
ATOM 647 O O . GLN A 1 88 ? 13.679 13.735 5.920 1.00 89.25 88 GLN A O 1
ATOM 652 N N . GLU A 1 89 ? 12.664 13.095 4.012 1.00 88.56 89 GLU A N 1
ATOM 653 C CA . GLU A 1 89 ? 11.925 14.336 3.722 1.00 88.56 89 GLU A CA 1
ATOM 654 C C . GLU A 1 89 ? 10.942 14.697 4.851 1.00 88.56 89 GLU A C 1
ATOM 656 O O . GLU A 1 89 ? 10.743 15.873 5.147 1.00 88.56 89 GLU A O 1
ATOM 661 N N . LYS A 1 90 ? 10.355 13.696 5.523 1.00 85.31 90 LYS A N 1
ATOM 662 C CA . LYS A 1 90 ? 9.465 13.857 6.691 1.00 85.31 90 LYS A CA 1
ATOM 663 C C . LYS A 1 90 ? 10.203 13.789 8.039 1.00 85.31 90 LYS A C 1
ATOM 665 O O . LYS A 1 90 ? 9.563 13.670 9.082 1.00 85.31 90 LYS A O 1
ATOM 670 N N . HIS A 1 91 ? 11.537 13.868 8.022 1.00 74.81 91 HIS A N 1
ATOM 671 C CA . HIS A 1 91 ? 12.441 13.784 9.180 1.00 74.81 91 HIS A CA 1
ATOM 672 C C . HIS A 1 91 ? 12.329 12.500 10.021 1.00 74.81 91 HIS A C 1
ATOM 674 O O . HIS A 1 91 ? 12.852 12.443 11.139 1.00 74.81 91 HIS A O 1
ATOM 680 N N . GLN A 1 92 ? 11.711 11.451 9.482 1.00 72.69 92 GLN A N 1
ATOM 681 C CA . GLN A 1 92 ? 11.642 10.153 10.134 1.00 72.69 92 GLN A CA 1
ATOM 682 C C . GLN A 1 92 ? 13.009 9.466 10.089 1.00 72.69 92 GLN A C 1
ATOM 684 O O . GLN A 1 92 ? 13.723 9.477 9.083 1.00 72.69 92 GLN A O 1
ATOM 689 N N . LYS A 1 93 ? 13.396 8.896 11.233 1.00 71.75 93 LYS A N 1
ATOM 690 C CA . LYS A 1 93 ? 14.667 8.175 11.431 1.00 71.75 93 LYS A CA 1
ATOM 691 C C . LYS A 1 93 ? 14.465 6.766 11.990 1.00 71.75 93 LYS A C 1
ATOM 693 O O . LYS A 1 93 ? 15.443 6.086 12.292 1.00 71.75 93 LYS A O 1
ATOM 698 N N . ILE A 1 94 ? 13.213 6.343 12.160 1.00 76.81 94 ILE A N 1
ATOM 699 C CA . ILE A 1 94 ? 12.877 5.004 12.640 1.00 76.81 94 ILE A CA 1
ATOM 700 C C . ILE A 1 94 ? 13.074 4.029 11.467 1.00 76.81 94 ILE A C 1
ATOM 702 O O . ILE A 1 94 ? 12.597 4.320 10.370 1.00 76.81 94 ILE A O 1
ATOM 706 N N . PRO A 1 95 ? 13.776 2.896 11.640 1.00 83.75 95 PRO A N 1
ATOM 707 C CA . PRO A 1 95 ? 13.913 1.910 10.576 1.00 83.75 95 PRO A CA 1
ATOM 708 C C . PRO A 1 95 ? 12.551 1.355 10.142 1.00 83.75 95 PRO A C 1
ATOM 710 O O . PRO A 1 95 ? 11.794 0.854 10.971 1.00 83.75 95 PRO A O 1
ATOM 713 N N . LEU A 1 96 ? 12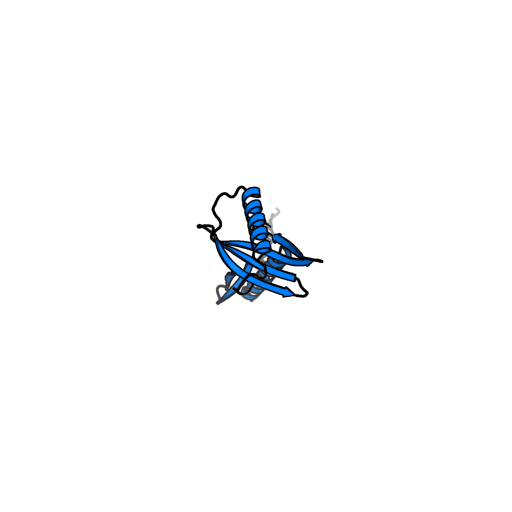.273 1.397 8.837 1.00 89.56 96 LEU A N 1
ATOM 714 C CA . LEU A 1 96 ? 11.168 0.659 8.232 1.00 89.56 96 LEU A CA 1
ATOM 715 C C . LEU A 1 96 ? 11.623 -0.759 7.874 1.00 89.56 96 LEU A C 1
ATOM 717 O O . LEU A 1 96 ? 12.633 -0.938 7.188 1.00 89.56 96 LEU A O 1
ATOM 721 N N . LYS A 1 97 ? 10.844 -1.764 8.273 1.00 93.88 97 LYS A N 1
ATOM 722 C CA . LYS A 1 97 ? 10.994 -3.157 7.842 1.00 93.88 97 LYS A CA 1
ATOM 723 C C . LYS A 1 97 ? 9.801 -3.539 6.972 1.00 93.88 97 LYS A C 1
ATOM 725 O O . LYS A 1 97 ? 8.682 -3.580 7.466 1.00 93.88 97 LYS A O 1
ATOM 730 N N . LEU A 1 98 ? 10.033 -3.846 5.697 1.00 95.19 98 LEU A N 1
ATOM 731 C CA . LEU A 1 98 ? 8.993 -4.365 4.802 1.00 95.19 98 LEU A CA 1
ATOM 732 C C . LEU A 1 98 ? 8.438 -5.693 5.359 1.00 95.19 98 LEU A C 1
ATOM 734 O O . LEU A 1 98 ? 9.220 -6.562 5.754 1.00 95.19 98 LEU A O 1
ATOM 738 N N . THR A 1 99 ? 7.113 -5.842 5.411 1.00 95.88 99 THR A N 1
ATOM 739 C CA . THR A 1 99 ? 6.436 -7.023 5.982 1.00 95.88 99 THR A CA 1
ATOM 740 C C . THR A 1 99 ? 5.501 -7.735 5.010 1.00 95.88 99 THR A C 1
ATOM 742 O O . THR A 1 99 ? 5.502 -8.963 4.990 1.00 95.88 99 THR A O 1
ATOM 745 N N . GLU A 1 100 ? 4.737 -7.008 4.194 1.00 95.69 100 GLU A N 1
ATOM 746 C CA . GLU A 1 100 ? 3.894 -7.582 3.137 1.00 95.69 100 GLU A CA 1
ATOM 747 C C . GLU A 1 100 ? 3.748 -6.616 1.947 1.00 95.69 100 GLU A C 1
ATOM 749 O O . GLU A 1 100 ? 3.824 -5.394 2.101 1.00 95.69 100 GLU A O 1
ATOM 754 N N . PHE A 1 101 ? 3.489 -7.169 0.760 1.00 96.50 101 PHE A N 1
ATOM 755 C CA . PHE A 1 101 ? 2.884 -6.433 -0.350 1.00 96.50 101 PHE A CA 1
ATOM 756 C C . PHE A 1 101 ? 1.420 -6.861 -0.476 1.00 96.50 101 PHE A C 1
ATOM 758 O O . PHE A 1 101 ? 1.098 -8.040 -0.299 1.00 96.50 101 PHE A O 1
ATOM 765 N N . ARG A 1 102 ? 0.538 -5.930 -0.842 1.00 95.88 102 ARG A N 1
A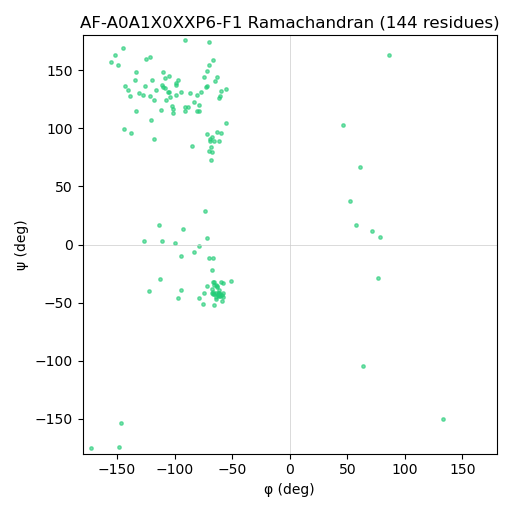TOM 766 C CA . ARG A 1 102 ? -0.840 -6.228 -1.251 1.00 95.88 102 ARG A CA 1
ATOM 767 C C . ARG A 1 102 ? -1.094 -5.715 -2.656 1.00 95.88 102 ARG A C 1
ATOM 769 O O . ARG A 1 102 ? -0.885 -4.536 -2.928 1.00 95.88 102 ARG A O 1
ATOM 776 N N . GLN A 1 103 ? -1.602 -6.583 -3.520 1.00 94.31 103 GLN A N 1
ATOM 777 C CA . GLN A 1 103 ? -2.041 -6.238 -4.869 1.00 94.31 103 GLN A CA 1
ATOM 778 C C . GLN A 1 103 ? -3.421 -5.575 -4.776 1.00 94.31 103 GLN A C 1
ATOM 780 O O . GLN A 1 103 ? -4.379 -6.200 -4.317 1.00 94.31 103 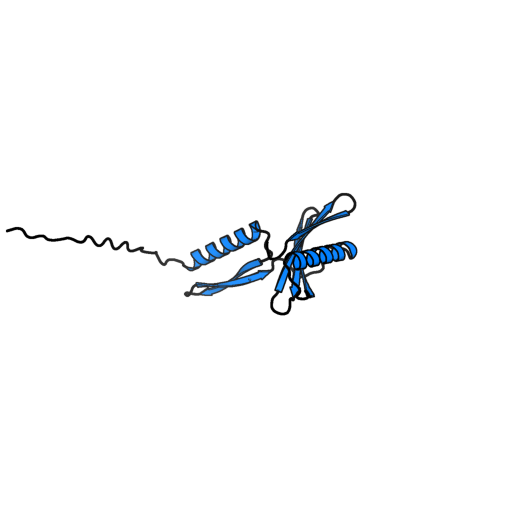GLN A O 1
ATOM 785 N N . VAL A 1 104 ? -3.514 -4.296 -5.148 1.00 92.44 104 VAL A N 1
ATOM 786 C CA . VAL A 1 104 ? -4.719 -3.462 -4.984 1.00 92.44 104 VAL A CA 1
ATOM 787 C C . VAL A 1 104 ? -5.542 -3.416 -6.268 1.00 92.44 104 VAL A C 1
ATOM 789 O O . VAL A 1 104 ? -6.756 -3.600 -6.214 1.00 92.44 104 VAL A O 1
ATOM 792 N N . SER A 1 105 ? -4.894 -3.202 -7.414 1.00 88.50 105 SER A N 1
ATOM 793 C CA . SER A 1 105 ? -5.499 -3.374 -8.739 1.00 88.50 105 SER A CA 1
ATOM 794 C C . SER A 1 105 ? -4.440 -3.647 -9.810 1.00 88.50 105 SER A C 1
ATOM 796 O O . SER A 1 105 ? -3.265 -3.314 -9.646 1.00 88.50 105 SER A O 1
ATOM 798 N N . ALA A 1 106 ? -4.863 -4.267 -10.910 1.00 80.88 106 ALA A N 1
ATOM 799 C CA . ALA A 1 106 ? -4.043 -4.526 -12.088 1.00 80.88 106 ALA A CA 1
ATOM 800 C C . ALA A 1 106 ? -4.928 -4.382 -13.335 1.00 80.88 106 ALA A C 1
ATOM 802 O O . ALA A 1 106 ? -5.704 -5.278 -13.661 1.00 80.88 106 ALA A O 1
ATOM 803 N N . GLU A 1 107 ? -4.859 -3.231 -14.002 1.00 79.50 107 GLU A N 1
ATOM 804 C CA . GLU A 1 107 ? -5.742 -2.867 -15.116 1.00 79.50 107 GLU A CA 1
ATOM 805 C C . GLU A 1 107 ? -4.952 -2.141 -16.210 1.00 79.50 107 GLU A C 1
ATOM 807 O O . GLU A 1 107 ? -4.214 -1.202 -15.927 1.00 79.50 107 GLU A O 1
ATOM 812 N N . ASN A 1 108 ? -5.131 -2.535 -17.475 1.00 76.81 108 ASN A N 1
ATOM 813 C CA . ASN A 1 108 ? -4.618 -1.809 -18.651 1.00 76.81 108 ASN A CA 1
ATOM 814 C C . ASN A 1 108 ? -3.107 -1.471 -18.613 1.00 76.81 108 ASN A C 1
ATOM 816 O O . ASN A 1 108 ? -2.699 -0.395 -19.043 1.00 76.81 108 ASN A O 1
ATOM 820 N N . GLY A 1 109 ? -2.270 -2.371 -18.080 1.00 75.06 109 GLY A N 1
ATOM 821 C CA . GLY A 1 109 ? -0.820 -2.150 -17.944 1.00 75.06 109 GLY A CA 1
ATOM 822 C C . GLY A 1 109 ? -0.409 -1.259 -16.763 1.00 75.06 109 GLY A C 1
ATOM 823 O O . GLY A 1 109 ? 0.772 -0.939 -16.619 1.00 75.06 109 GLY A O 1
ATOM 824 N N . ARG A 1 110 ? -1.363 -0.879 -15.904 1.00 86.19 110 ARG A N 1
ATOM 825 C CA . ARG A 1 110 ? -1.134 -0.226 -14.616 1.00 86.19 110 ARG A CA 1
ATOM 826 C C . ARG A 1 110 ? -1.330 -1.218 -13.473 1.00 86.19 110 ARG A C 1
ATOM 828 O O . ARG A 1 110 ? -2.394 -1.819 -13.344 1.00 86.19 110 ARG A O 1
ATOM 835 N N . PHE A 1 111 ? -0.332 -1.311 -12.604 1.00 91.56 111 PHE A N 1
ATOM 836 C CA . PHE A 1 111 ? -0.375 -2.081 -11.363 1.00 91.56 111 PHE A CA 1
ATOM 837 C C . PHE A 1 111 ? -0.383 -1.122 -10.175 1.00 91.56 111 PHE A C 1
ATOM 839 O O . PHE A 1 111 ? 0.340 -0.124 -10.166 1.00 91.56 111 PHE A O 1
ATOM 846 N N . VAL A 1 112 ? -1.211 -1.405 -9.174 1.00 93.62 112 VAL A N 1
ATOM 847 C CA . VAL A 1 112 ? -1.296 -0.624 -7.940 1.00 93.62 112 VAL A CA 1
ATOM 848 C C . VAL A 1 112 ? -1.149 -1.559 -6.750 1.00 93.62 112 VAL A C 1
ATOM 850 O O . VAL A 1 112 ? -1.855 -2.562 -6.642 1.00 93.62 112 VAL A O 1
ATOM 853 N N . GLU A 1 113 ? -0.243 -1.213 -5.844 1.00 95.56 113 GLU A N 1
ATOM 854 C CA . GLU A 1 113 ? 0.137 -2.025 -4.693 1.00 95.56 113 GLU A CA 1
ATOM 855 C C . GLU A 1 113 ? 0.186 -1.194 -3.414 1.00 95.56 113 GLU A C 1
ATOM 857 O O . GLU A 1 113 ? 0.558 -0.020 -3.431 1.00 95.56 113 GLU A O 1
ATOM 862 N N . ALA A 1 114 ? -0.128 -1.829 -2.289 1.00 95.31 114 ALA A N 1
ATOM 863 C CA . ALA A 1 114 ? 0.169 -1.314 -0.963 1.00 95.31 114 ALA A CA 1
ATOM 864 C C . ALA A 1 114 ? 1.407 -2.044 -0.420 1.00 95.31 114 ALA A C 1
ATOM 866 O O . ALA A 1 114 ? 1.372 -3.248 -0.165 1.00 95.31 114 ALA A O 1
ATOM 867 N N . TRP A 1 115 ? 2.505 -1.308 -0.266 1.00 96.50 115 TRP A N 1
ATOM 868 C CA . TRP A 1 115 ? 3.754 -1.772 0.335 1.00 96.50 115 TRP A CA 1
ATOM 869 C C . TRP A 1 115 ? 3.707 -1.476 1.834 1.00 96.50 115 TRP A C 1
ATOM 871 O O . TRP A 1 115 ? 3.640 -0.311 2.240 1.00 96.50 115 TRP A O 1
ATOM 881 N N . VAL A 1 116 ? 3.692 -2.524 2.655 1.00 95.38 116 VAL A N 1
ATOM 882 C CA . VAL A 1 116 ? 3.424 -2.438 4.095 1.00 95.38 116 VAL A CA 1
ATOM 883 C C . VAL A 1 116 ? 4.716 -2.634 4.880 1.00 95.38 116 VAL A C 1
ATOM 885 O O . VAL A 1 116 ? 5.467 -3.582 4.651 1.00 95.38 116 VAL A O 1
ATOM 888 N N . PHE A 1 117 ? 4.962 -1.730 5.825 1.00 95.00 117 PHE A N 1
ATOM 889 C CA . PHE A 1 117 ? 6.161 -1.696 6.648 1.00 95.00 117 PHE A CA 1
ATOM 890 C C . PHE A 1 117 ? 5.806 -1.683 8.136 1.00 95.00 117 PHE A C 1
ATOM 892 O O . PHE A 1 117 ? 4.950 -0.925 8.592 1.00 95.00 117 PHE A O 1
ATOM 899 N N . ASP A 1 118 ? 6.527 -2.490 8.899 1.00 92.88 118 ASP A N 1
ATOM 900 C CA . ASP A 1 118 ? 6.628 -2.397 10.349 1.00 92.88 118 ASP A CA 1
ATOM 901 C C . ASP A 1 118 ? 7.635 -1.296 10.725 1.00 92.88 118 ASP A C 1
ATOM 903 O O . ASP A 1 118 ? 8.761 -1.269 10.217 1.00 92.88 118 ASP A O 1
ATOM 907 N N . ARG A 1 119 ? 7.213 -0.381 11.605 1.00 88.25 119 ARG A N 1
ATOM 908 C CA . ARG A 1 119 ? 8.026 0.698 12.193 1.00 88.25 119 ARG A CA 1
ATOM 909 C C . ARG A 1 119 ? 8.213 0.496 13.711 1.00 88.25 119 ARG A C 1
ATOM 911 O O . ARG A 1 119 ? 8.564 1.418 14.444 1.00 88.25 119 ARG A O 1
ATOM 918 N N . GLY A 1 120 ? 7.953 -0.711 14.216 1.00 87.00 120 GLY A N 1
ATOM 919 C CA . GLY A 1 120 ? 8.132 -1.152 15.604 1.00 87.00 120 GLY A CA 1
ATOM 920 C C . GLY A 1 120 ? 7.058 -0.675 16.587 1.00 87.00 120 GLY A C 1
ATOM 921 O O . GLY A 1 120 ? 6.784 -1.365 17.566 1.00 87.00 120 GLY A O 1
ATOM 922 N N . GLN A 1 121 ? 6.444 0.485 16.340 1.00 84.81 121 GLN A N 1
ATOM 923 C CA . GLN A 1 121 ? 5.322 1.022 17.126 1.00 84.81 121 GLN A CA 1
ATOM 924 C C . GLN A 1 121 ? 4.013 1.068 16.330 1.00 84.81 121 GLN A C 1
ATOM 926 O O . GLN A 1 121 ? 2.935 0.941 16.908 1.00 84.81 121 GLN A O 1
ATOM 931 N N . ASP A 1 122 ? 4.100 1.239 15.010 1.00 86.81 122 ASP A N 1
ATOM 932 C CA . ASP A 1 122 ? 2.964 1.313 14.102 1.00 86.81 122 ASP A CA 1
ATOM 933 C C . ASP A 1 122 ? 3.262 0.675 12.734 1.00 86.81 122 ASP A C 1
ATOM 935 O O . ASP A 1 122 ? 4.395 0.314 12.407 1.00 86.81 122 ASP A O 1
ATOM 939 N N . THR A 1 123 ? 2.204 0.496 11.940 1.00 88.56 123 THR A N 1
ATOM 940 C CA . THR A 1 123 ? 2.277 -0.024 10.570 1.00 88.56 123 THR A CA 1
ATOM 941 C C . THR A 1 123 ? 2.147 1.127 9.581 1.00 88.56 123 THR A C 1
ATOM 943 O O . THR A 1 123 ? 1.115 1.801 9.529 1.00 88.56 123 THR A O 1
ATOM 946 N N . VAL A 1 124 ? 3.179 1.322 8.768 1.00 91.19 124 VAL A N 1
ATOM 947 C CA . VAL A 1 124 ? 3.218 2.307 7.686 1.00 91.19 124 VAL A CA 1
ATOM 948 C C . VAL A 1 124 ? 2.857 1.624 6.369 1.00 91.19 124 VAL A C 1
ATOM 950 O O . VAL A 1 124 ? 3.261 0.491 6.120 1.00 91.19 124 VAL A O 1
ATOM 953 N N . VAL A 1 125 ? 2.103 2.307 5.507 1.00 93.50 125 VAL A N 1
ATOM 954 C CA . VAL A 1 125 ? 1.733 1.793 4.182 1.00 93.50 125 VAL A CA 1
ATOM 955 C C . VAL A 1 125 ? 2.025 2.850 3.126 1.00 93.50 125 VAL A C 1
ATOM 957 O O . VAL A 1 125 ? 1.605 3.998 3.269 1.00 93.50 125 VAL A O 1
ATOM 960 N N . TYR A 1 126 ? 2.716 2.441 2.067 1.00 93.75 126 TYR A N 1
ATOM 961 C CA . TYR A 1 126 ? 2.964 3.236 0.869 1.00 93.75 126 TYR A CA 1
ATOM 962 C C . TYR A 1 126 ? 2.142 2.687 -0.292 1.00 93.75 126 TYR A C 1
ATOM 964 O O . TYR A 1 126 ? 2.114 1.479 -0.516 1.00 93.75 126 TYR A O 1
ATOM 972 N N . MET A 1 127 ? 1.494 3.570 -1.045 1.00 94.88 127 MET A N 1
ATOM 973 C CA . MET A 1 127 ? 0.809 3.212 -2.284 1.00 94.88 127 MET A CA 1
ATOM 974 C C . MET A 1 127 ? 1.771 3.373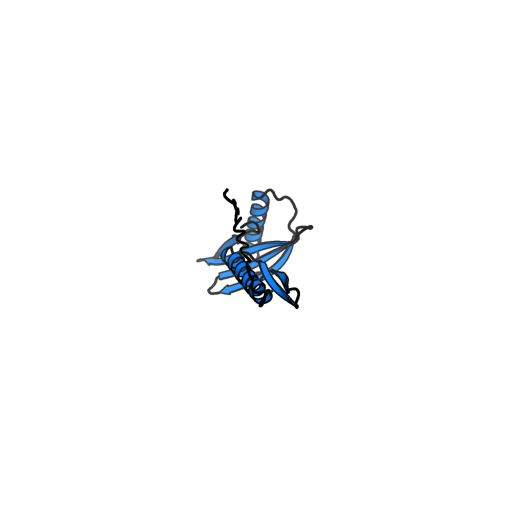 -3.454 1.00 94.88 127 MET A C 1
ATOM 976 O O . MET A 1 127 ? 2.243 4.476 -3.728 1.00 94.88 127 MET A O 1
ATOM 980 N N . VAL A 1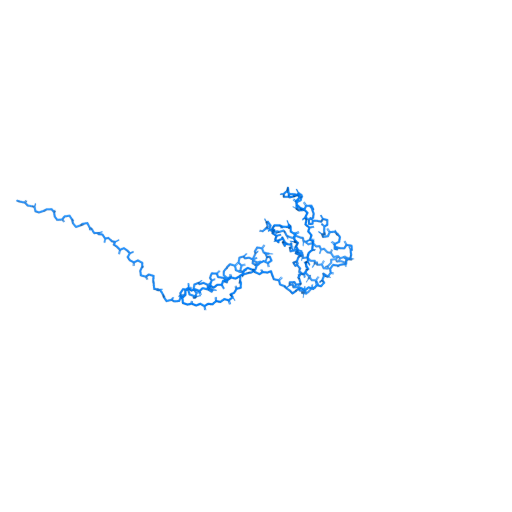 128 ? 2.052 2.276 -4.147 1.00 95.56 128 VAL A N 1
ATOM 981 C CA . VAL A 1 128 ? 2.927 2.224 -5.318 1.00 95.56 128 VAL A CA 1
ATOM 982 C C . VAL A 1 128 ? 2.056 2.010 -6.550 1.00 95.56 128 VAL A C 1
ATOM 984 O O . VAL A 1 128 ? 1.267 1.073 -6.604 1.00 95.56 128 VAL A O 1
ATOM 987 N N . SER A 1 129 ? 2.169 2.894 -7.536 1.00 94.69 129 SER A N 1
ATOM 988 C CA . SER A 1 129 ? 1.445 2.823 -8.806 1.00 94.69 129 SER A CA 1
ATOM 989 C C . SER A 1 129 ? 2.455 2.743 -9.942 1.00 94.69 129 SER A C 1
ATOM 991 O O . SER A 1 129 ? 3.073 3.754 -10.264 1.00 94.69 129 SER A O 1
ATOM 993 N N . MET A 1 130 ? 2.586 1.567 -10.547 1.00 95.31 130 MET A N 1
ATOM 994 C CA . MET A 1 130 ? 3.468 1.266 -11.679 1.00 95.31 130 MET A CA 1
ATOM 995 C C . MET A 1 130 ? 2.673 1.304 -12.989 1.00 95.31 130 MET A C 1
ATOM 997 O O . MET A 1 130 ? 1.532 0.839 -13.023 1.00 95.31 130 MET A O 1
ATOM 1001 N N . ILE A 1 131 ? 3.239 1.861 -14.058 1.00 92.38 131 ILE A N 1
ATOM 1002 C CA . ILE A 1 131 ? 2.607 2.003 -15.378 1.00 92.38 131 ILE A CA 1
ATOM 1003 C C . ILE A 1 131 ? 3.648 1.681 -16.455 1.00 92.38 131 ILE A C 1
ATOM 1005 O O . ILE A 1 131 ? 4.730 2.262 -16.455 1.00 92.38 131 ILE A O 1
ATOM 1009 N N . ALA A 1 132 ? 3.329 0.778 -17.385 1.00 85.38 132 ALA A N 1
ATOM 1010 C CA . ALA A 1 132 ? 4.202 0.498 -18.527 1.00 85.38 132 ALA A CA 1
ATOM 1011 C C . ALA A 1 132 ? 4.397 1.755 -19.401 1.00 85.38 132 ALA A C 1
ATOM 1013 O O . ALA A 1 132 ? 3.421 2.367 -19.840 1.00 85.38 132 ALA A O 1
ATOM 1014 N N . ALA A 1 133 ? 5.652 2.126 -19.658 1.00 83.00 133 ALA A N 1
ATOM 1015 C CA . ALA A 1 133 ? 6.035 3.386 -20.285 1.00 83.00 133 ALA A CA 1
ATOM 1016 C C . ALA A 1 133 ? 7.149 3.159 -21.321 1.00 83.00 133 ALA A C 1
ATOM 1018 O O . ALA A 1 133 ? 8.328 3.110 -20.985 1.00 83.00 133 ALA A O 1
ATOM 1019 N N . GLY A 1 134 ? 6.766 3.017 -22.595 1.00 80.50 134 GLY A N 1
ATOM 1020 C CA . GLY A 1 134 ? 7.709 2.876 -23.711 1.00 80.50 134 GLY A CA 1
ATOM 1021 C C . GLY A 1 134 ? 8.561 1.607 -23.626 1.00 80.50 134 GLY A C 1
ATOM 1022 O O . GLY A 1 134 ? 8.082 0.517 -23.931 1.00 80.50 134 GLY A O 1
ATOM 1023 N N . ASP A 1 135 ? 9.825 1.775 -23.247 1.00 79.81 135 ASP A N 1
ATOM 1024 C CA . ASP A 1 135 ? 10.845 0.744 -23.045 1.00 79.81 135 ASP A CA 1
ATOM 1025 C C . ASP A 1 135 ? 11.054 0.351 -21.565 1.00 79.81 135 ASP A C 1
ATOM 1027 O O . ASP A 1 135 ? 11.870 -0.525 -21.278 1.00 79.81 135 ASP A O 1
ATOM 1031 N N . GLY A 1 136 ? 10.294 0.938 -20.631 1.00 83.94 136 GLY A N 1
ATOM 1032 C CA . GLY A 1 136 ? 10.376 0.655 -19.196 1.00 83.94 136 GLY A CA 1
ATOM 1033 C C . GLY A 1 136 ? 9.039 0.746 -18.447 1.00 83.94 136 GLY A C 1
ATOM 1034 O O . GLY A 1 136 ? 7.958 0.531 -19.004 1.00 83.94 136 GLY A O 1
ATOM 1035 N N . VAL A 1 137 ? 9.117 1.038 -17.145 1.00 88.88 137 VAL A N 1
ATOM 1036 C CA . VAL A 1 137 ? 7.966 1.165 -16.236 1.00 88.88 137 VAL A CA 1
ATOM 1037 C C . VAL A 1 137 ? 8.128 2.428 -15.389 1.00 88.88 137 VAL A C 1
ATOM 1039 O O . VAL A 1 137 ? 9.028 2.511 -14.555 1.00 88.88 137 VAL A O 1
ATOM 1042 N N . ASP A 1 138 ? 7.229 3.392 -15.574 1.00 92.44 138 ASP A N 1
ATOM 1043 C CA . ASP A 1 138 ? 7.114 4.559 -14.698 1.00 92.44 138 ASP A CA 1
ATOM 1044 C C . ASP A 1 138 ? 6.467 4.154 -13.368 1.00 92.44 138 ASP A C 1
ATOM 1046 O O . ASP A 1 138 ? 5.532 3.348 -13.337 1.00 92.44 138 ASP A O 1
ATOM 1050 N N . PHE A 1 139 ? 6.894 4.759 -12.255 1.00 95.12 139 PHE A N 1
ATOM 1051 C CA . PHE A 1 139 ? 6.261 4.535 -10.953 1.00 95.12 139 PHE A CA 1
ATOM 1052 C C . PHE A 1 139 ? 6.016 5.824 -10.160 1.00 95.12 139 PHE A C 1
ATOM 1054 O O . PHE A 1 139 ? 6.847 6.729 -10.106 1.00 95.12 139 PHE A O 1
ATOM 1061 N N . LYS A 1 140 ? 4.871 5.879 -9.468 1.00 94.25 140 LYS A N 1
ATOM 1062 C CA . LYS A 1 140 ? 4.594 6.845 -8.394 1.00 94.25 140 LYS A CA 1
ATOM 1063 C C . LYS A 1 140 ? 4.549 6.116 -7.054 1.00 94.25 140 LYS A C 1
ATOM 1065 O O . LYS A 1 140 ? 3.859 5.108 -6.929 1.00 94.25 140 LYS A O 1
ATOM 1070 N N . VAL A 1 141 ? 5.193 6.693 -6.041 1.00 93.94 141 VAL A N 1
ATOM 1071 C CA . VAL A 1 141 ? 4.974 6.363 -4.626 1.00 93.94 141 VAL A CA 1
ATOM 1072 C C . VAL A 1 141 ? 4.155 7.481 -3.971 1.00 93.94 141 VAL A C 1
ATOM 1074 O O . VAL A 1 141 ? 4.502 8.653 -4.120 1.00 93.94 141 VAL A O 1
ATOM 1077 N N . SER A 1 142 ? 3.102 7.118 -3.238 1.00 91.88 142 SER A N 1
ATOM 1078 C CA . SER A 1 142 ? 2.362 7.985 -2.311 1.00 91.88 142 SER A CA 1
ATOM 1079 C C . SER A 1 142 ? 2.507 7.467 -0.879 1.00 91.88 142 SER A C 1
ATOM 1081 O O . SER A 1 142 ? 2.386 6.265 -0.634 1.00 91.88 142 SER A O 1
ATOM 1083 N N . GLY A 1 143 ? 2.805 8.358 0.065 1.00 87.12 143 GLY A N 1
ATOM 1084 C CA . GLY A 1 143 ? 3.041 8.015 1.471 1.00 87.12 143 GLY A CA 1
ATOM 1085 C C . GLY A 1 143 ? 1.789 8.064 2.356 1.00 87.12 143 GLY A C 1
ATOM 1086 O O . GLY A 1 143 ? 0.740 8.528 1.922 1.00 87.12 143 GLY A O 1
ATOM 1087 N N . PRO A 1 144 ? 1.900 7.683 3.642 1.00 79.94 144 PRO A N 1
ATOM 1088 C CA . PRO A 1 144 ? 0.811 7.776 4.628 1.00 79.94 144 PRO A CA 1
ATOM 1089 C C . PRO A 1 144 ? 0.495 9.223 5.075 1.00 79.94 144 PRO A C 1
ATOM 1091 O O . PRO A 1 144 ? -0.270 9.418 6.018 1.00 79.94 144 PRO A O 1
ATOM 1094 N N . TRP A 1 145 ? 1.144 10.216 4.457 1.00 79.75 145 TRP A N 1
ATOM 1095 C CA . TRP A 1 145 ? 1.103 11.646 4.795 1.00 79.75 145 TRP A CA 1
ATOM 1096 C C . TRP A 1 145 ? 0.384 12.490 3.724 1.00 79.75 145 TRP A C 1
ATOM 1098 O O . TRP A 1 145 ? 0.421 13.719 3.809 1.00 79.75 145 TRP A O 1
ATOM 1108 N N . GLU A 1 146 ? -0.151 11.830 2.692 1.00 63.50 146 GLU A N 1
ATOM 1109 C CA . GLU A 1 146 ? -0.943 12.379 1.580 1.00 63.50 146 GLU A CA 1
ATOM 1110 C C . GLU A 1 146 ? -2.438 12.098 1.816 1.00 63.50 146 GLU A C 1
ATOM 1112 O O . GLU A 1 146 ? -3.230 13.033 1.568 1.00 63.50 146 GLU A O 1
#

Sequence (146 aa):
MKQLTTLLALVTTTLLLNACAPNATANLAMRNANRIAADAGSPFRMEKVAENDQGVIVRRTIIGTPGPTAADEVLAKDIAIRIKSMEQEKHQKIPLKLTEFRQVSAENGRFVEAWVFDRGQDTVVYMVSMIAAGDGVDFKVSGPWE

Organism: NCBI:txid1969733

pLDDT: mean 81.71, std 17.69, range [35.53, 97.0]

Foldseek 3Di:
DDDDPPPPPPPPPPPPPVPPPPQVVVVVVQVVVQVVCVVVVHQWHWDFPDADPVYTDIDIDGAADWDDDPDDPVRVVVVVVVVVVVCVVVVHDQDWDFDTKGFHDDPDQKTWIWTWTDSPVDIWTKIKIWHDDDPGIDIDIDTPVD

Mean predicted aligned error: 10.8 Å

Radius of gyration: 24.77 Å; Cα contacts (8 Å, |Δi|>4): 204; chains: 1; bounding box: 69×61×61 Å

Secondary structure (DSSP, 8-state):
-------------------S-HHHHHHHHHHHHHHHHHHTT-SEEEEEEEEETTEEEEEEEE-SEEE--SS-HHHHHHHHHHHHHHHHHTT--SPPEEEEEEEEEEETTEEEEEEEEE-SSSEEEEEEEEEEETTEEEEEEE-TT-

Nearest PDB structures (foldseek):
  6qoz-assembly1_C  TM=4.815E-01  e=1.747E+00  synthetic construct
  3ima-assembly1_B  TM=4.268E-01  e=2.848E+00  Colocasia esculenta
  6od1-assembly1_B  TM=3.741E-01  e=2.420E+00  Escherichia coli K-12
  6d63-assembly3_E  TM=3.836E-01  e=2.697E+00  Pseudomonas sp. ADP

Solvent-accessible surface area (backbone atoms only — not comparable to full-atom values): 8849 Å² total; per-residue (Å²): 132,82,87,83,82,80,78,76,81,78,80,76,78,74,79,77,71,73,83,75,54,67,51,57,54,47,61,47,50,42,51,52,51,38,46,54,27,50,78,56,63,47,62,54,39,63,42,82,77,46,74,57,101,91,35,68,46,70,43,82,45,70,55,46,49,79,48,80,72,92,59,53,79,66,56,46,48,52,51,50,50,52,52,53,50,53,37,50,77,69,70,52,82,72,70,75,41,82,75,50,34,15,47,56,49,78,56,98,65,30,40,31,31,34,45,30,24,43,51,91,84,53,79,47,52,32,40,38,40,38,33,70,44,97,95,50,69,46,73,46,80,43,60,85,87,104